Protein AF-A0A177STL0-F1 (afdb_monomer_lite)

Secondary structure (DSSP, 8-state):
----------------S--------SSPPHHHHHHHHHHHHHHHHHHT--HHHHHHHHHHHHHHHHHHGGG---HHHHHHHHHHHHHHHT-TTS--SPPGGGGGGS-TT----HHHHHHHHHH----

Foldseek 3Di:
DDDDDDDDDDPPDDDDPDPPPVPPDPDQDVLLLLLLLLLLLLLLLVPLADDDQSNQLNVLSVVVNVVSVVVCPPVPSNCVSNVVSVVVSPPPPDQSARDPSSVVSGDPPNVDDPVVVVCRRRDRDDD

Radius of gyration: 24.49 Å; chains: 1; bounding box: 36×24×95 Å

pLDDT: mean 74.35, std 18.9, range [34.97, 96.62]

Sequence (127 aa):
MRNTTALLIIATLAFPPYMNAAIYTDQRDPSYESASIALFCMNHFFNHTGGRLGQRAGFAAQSDLAERLPTLPDGEKLADELRLSLVSMARNEGSKAVPPHCWQYIPKDHGLTSEELKYFLKHSSEE

Organism: Pseudomonas putida (NCBI:txid303)

Structure (mmCIF, N/CA/C/O backbone):
data_AF-A0A177STL0-F1
#
_entry.id   AF-A0A177STL0-F1
#
loop_
_atom_site.group_PDB
_atom_site.id
_atom_site.type_symbol
_atom_site.label_atom_id
_atom_site.label_alt_id
_atom_site.label_comp_id
_atom_site.label_asym_id
_atom_site.label_entity_id
_atom_site.label_seq_id
_atom_site.pdbx_PDB_ins_code
_atom_site.Cartn_x
_atom_site.Cartn_y
_atom_site.Cartn_z
_atom_site.occupancy
_atom_site.B_iso_or_equiv
_atom_site.auth_seq_id
_atom_site.auth_comp_id
_atom_site.auth_asym_id
_atom_site.auth_atom_id
_atom_site.pdbx_PDB_model_num
ATOM 1 N N . MET A 1 1 ? -4.035 10.129 75.945 1.00 43.25 1 MET A N 1
ATOM 2 C CA . MET A 1 1 ? -5.489 9.920 75.772 1.00 43.25 1 MET A CA 1
ATOM 3 C C . MET A 1 1 ? -6.012 10.882 74.717 1.00 43.25 1 MET A C 1
ATOM 5 O O . MET A 1 1 ? -6.040 12.076 74.979 1.00 43.25 1 MET A O 1
ATOM 9 N N . ARG A 1 2 ? -6.399 10.375 73.543 1.00 36.19 2 ARG A N 1
ATOM 10 C CA . ARG A 1 2 ? -7.485 10.927 72.714 1.00 36.19 2 ARG A CA 1
ATOM 11 C C . ARG A 1 2 ? -7.796 9.918 71.608 1.00 36.19 2 ARG A C 1
ATOM 13 O O . ARG A 1 2 ? -7.184 9.914 70.550 1.00 36.19 2 ARG A O 1
ATOM 20 N N . ASN A 1 3 ? -8.714 9.016 71.939 1.00 42.28 3 ASN A N 1
ATOM 21 C CA . ASN A 1 3 ? -9.465 8.230 70.974 1.00 42.28 3 ASN A CA 1
ATOM 22 C C . ASN A 1 3 ? -10.500 9.158 70.348 1.00 42.28 3 ASN A C 1
ATOM 24 O O . ASN A 1 3 ? -11.259 9.750 71.105 1.00 42.28 3 ASN A O 1
ATOM 28 N N . THR A 1 4 ? -10.555 9.233 69.022 1.00 47.25 4 THR A N 1
ATOM 29 C CA . THR A 1 4 ? -11.790 9.457 68.253 1.00 47.25 4 THR A CA 1
ATOM 30 C C . THR A 1 4 ? -11.440 9.439 66.773 1.00 47.25 4 THR A C 1
ATOM 32 O O . THR A 1 4 ? -10.988 10.446 66.233 1.00 47.25 4 THR A O 1
ATOM 35 N N . THR A 1 5 ? -11.705 8.329 66.093 1.00 49.25 5 THR A N 1
ATOM 36 C CA . THR A 1 5 ? -12.316 8.407 64.761 1.00 49.25 5 THR A CA 1
ATOM 37 C C . THR A 1 5 ? -13.107 7.130 64.529 1.00 49.25 5 THR A C 1
ATOM 39 O O . THR A 1 5 ? -12.565 6.029 64.489 1.00 49.25 5 THR A O 1
ATOM 42 N N . ALA A 1 6 ? -14.422 7.307 64.522 1.00 45.88 6 ALA A N 1
ATOM 43 C CA . ALA A 1 6 ? -15.416 6.271 64.366 1.00 45.88 6 ALA A CA 1
ATOM 44 C C . ALA A 1 6 ? -15.656 5.960 62.880 1.00 45.88 6 ALA A C 1
ATOM 46 O O . ALA A 1 6 ? -15.655 6.861 62.050 1.00 45.88 6 ALA A O 1
ATOM 47 N N . LEU A 1 7 ? -15.898 4.670 62.642 1.00 43.69 7 LEU A N 1
ATOM 48 C CA . LEU A 1 7 ? -16.797 4.037 61.670 1.00 43.69 7 LEU A CA 1
ATOM 49 C C . LEU A 1 7 ? -16.790 4.453 60.182 1.00 43.69 7 LEU A C 1
ATOM 51 O O . LEU A 1 7 ? -17.265 5.513 59.796 1.00 43.69 7 LEU A O 1
ATOM 55 N N . LEU A 1 8 ? -16.383 3.464 59.372 1.00 48.78 8 LEU A N 1
ATOM 56 C CA . LEU A 1 8 ? -17.068 2.885 58.200 1.00 48.78 8 LEU A CA 1
ATOM 57 C C . LEU A 1 8 ? -18.136 3.726 57.480 1.00 48.78 8 LEU A C 1
ATOM 59 O O . LEU A 1 8 ? -19.207 3.932 58.041 1.00 48.78 8 LEU A O 1
ATOM 63 N N . ILE A 1 9 ? -17.957 3.901 56.161 1.00 45.69 9 ILE A N 1
ATOM 64 C CA . ILE A 1 9 ? -18.995 3.562 55.168 1.00 45.69 9 ILE A CA 1
ATOM 65 C C . ILE A 1 9 ? -18.343 2.851 53.971 1.00 45.69 9 ILE A C 1
ATOM 67 O O . ILE A 1 9 ? -17.369 3.312 53.381 1.00 45.69 9 ILE A O 1
ATOM 71 N N . ILE A 1 10 ? -18.913 1.692 53.661 1.00 50.94 10 ILE A N 1
ATOM 72 C CA . ILE A 1 10 ? -18.646 0.802 52.535 1.00 50.94 10 ILE A CA 1
ATOM 73 C C . ILE A 1 10 ? -19.112 1.474 51.237 1.00 50.94 10 ILE A C 1
ATOM 75 O O . ILE A 1 10 ? -20.271 1.864 51.132 1.00 50.94 10 ILE A O 1
ATOM 79 N N . ALA A 1 11 ? -18.243 1.532 50.229 1.00 43.41 11 ALA A N 1
ATOM 80 C CA . ALA A 1 11 ? -18.637 1.723 48.835 1.00 43.41 11 ALA A CA 1
ATOM 81 C C . ALA A 1 11 ? -18.038 0.594 47.989 1.00 43.41 11 ALA A C 1
ATOM 83 O O . ALA A 1 11 ? -17.162 0.788 47.152 1.00 43.41 11 ALA A O 1
ATOM 84 N N . THR A 1 12 ? -18.529 -0.622 48.228 1.00 48.00 12 THR A N 1
ATOM 85 C CA . THR A 1 12 ? -18.636 -1.629 47.174 1.00 48.00 12 THR A CA 1
ATOM 86 C C . THR A 1 12 ? -19.654 -1.117 46.160 1.00 48.00 12 THR A C 1
ATOM 88 O O . THR A 1 12 ? -20.849 -1.379 46.280 1.00 48.00 12 THR A O 1
ATOM 91 N N . LEU A 1 13 ? -19.188 -0.356 45.176 1.00 43.97 13 LEU A N 1
ATOM 92 C CA . LEU A 1 13 ? -19.901 -0.189 43.921 1.00 43.97 13 LEU A CA 1
ATOM 93 C C . LEU A 1 13 ? -18.995 -0.732 42.831 1.00 43.97 13 LEU A C 1
ATOM 95 O O . LEU A 1 13 ? -17.916 -0.215 42.560 1.00 43.97 13 LEU A O 1
ATOM 99 N N . ALA A 1 14 ? -19.446 -1.865 42.308 1.00 40.94 14 ALA A N 1
ATOM 100 C CA . ALA A 1 14 ? -18.900 -2.577 41.181 1.00 40.94 14 ALA A CA 1
ATOM 101 C C . ALA A 1 14 ? -18.502 -1.605 40.066 1.00 40.94 14 ALA A C 1
ATOM 103 O O . ALA A 1 14 ? -19.358 -0.984 39.441 1.00 40.94 14 ALA A O 1
ATOM 104 N N . PHE A 1 15 ? -17.204 -1.506 39.800 1.00 45.69 15 PHE A N 1
ATOM 105 C CA . PHE A 1 15 ? -16.753 -1.061 38.495 1.00 45.69 15 PHE A CA 1
ATOM 106 C C . PHE A 1 15 ? -17.023 -2.222 37.535 1.00 45.69 15 PHE A C 1
ATOM 108 O O . PHE A 1 15 ? -16.395 -3.273 37.699 1.00 45.69 15 PHE A O 1
ATOM 115 N N . PRO A 1 16 ? -17.941 -2.108 36.559 1.00 42.66 16 PRO A N 1
ATOM 116 C CA . PRO A 1 16 ? -17.845 -2.987 35.412 1.00 42.66 16 PRO A CA 1
ATOM 117 C C . PRO A 1 16 ? -16.489 -2.698 34.756 1.00 42.66 16 PRO A C 1
ATOM 119 O O . PRO A 1 16 ? -16.179 -1.533 34.478 1.00 42.66 16 PRO A O 1
ATOM 122 N N . PRO A 1 17 ? -15.643 -3.710 34.526 1.00 46.41 17 PRO A N 1
ATOM 123 C CA . PRO A 1 17 ? -14.558 -3.517 33.596 1.00 46.41 17 PRO A CA 1
ATOM 124 C C . PRO A 1 17 ? -15.212 -3.367 32.212 1.00 46.41 17 PRO A C 1
ATOM 126 O O . PRO A 1 17 ? -16.218 -4.012 31.916 1.00 46.41 17 PRO A O 1
ATOM 129 N N . TYR A 1 18 ? -14.657 -2.504 31.367 1.00 44.22 18 TYR A N 1
ATOM 130 C CA . TYR A 1 18 ? -15.036 -2.384 29.954 1.00 44.22 18 TYR A CA 1
ATOM 131 C C . TYR A 1 18 ? -16.366 -1.662 29.673 1.00 44.22 18 TYR A C 1
ATOM 133 O O . TYR A 1 18 ? -17.253 -2.167 28.995 1.00 44.22 18 TYR A O 1
ATOM 141 N N . MET A 1 19 ? -16.456 -0.396 30.069 1.00 34.97 19 MET A N 1
ATOM 142 C CA . MET A 1 19 ? -17.053 0.584 29.162 1.00 34.97 19 MET A CA 1
ATOM 143 C C . MET A 1 19 ? -15.909 1.318 28.468 1.00 34.97 19 MET A C 1
ATOM 145 O O . MET A 1 19 ? -15.439 2.349 28.943 1.00 34.97 19 MET A O 1
ATOM 149 N N . ASN A 1 20 ? -15.445 0.763 27.344 1.00 40.47 20 ASN A N 1
ATOM 150 C CA . ASN A 1 20 ? -14.770 1.563 26.327 1.00 40.47 20 ASN A CA 1
ATOM 151 C C . ASN A 1 20 ? -15.823 2.536 25.797 1.00 40.47 20 ASN A C 1
ATOM 153 O O . ASN A 1 20 ? -16.547 2.228 24.854 1.00 40.47 20 ASN A O 1
ATOM 157 N N . ALA A 1 21 ? -15.974 3.680 26.462 1.00 37.19 21 ALA A N 1
ATOM 158 C CA . ALA A 1 21 ? -16.643 4.812 25.858 1.00 37.19 21 ALA A CA 1
ATOM 159 C C . ALA A 1 21 ? -15.842 5.125 24.593 1.00 37.19 21 ALA A C 1
ATOM 161 O O . ALA A 1 21 ? -14.708 5.598 24.682 1.00 37.19 21 ALA A O 1
ATOM 162 N N . ALA A 1 22 ? -16.388 4.769 23.430 1.00 42.44 22 ALA A N 1
ATOM 163 C CA . ALA A 1 22 ? -15.855 5.202 22.156 1.00 42.44 22 ALA A CA 1
ATOM 164 C C . ALA A 1 22 ? -15.918 6.730 22.168 1.00 42.44 22 ALA A C 1
ATOM 166 O O . ALA A 1 22 ? -16.970 7.332 21.961 1.00 42.44 22 ALA A O 1
ATOM 167 N N . ILE A 1 23 ? -14.800 7.365 22.521 1.00 37.38 23 ILE A N 1
ATOM 168 C CA . ILE A 1 23 ? -14.646 8.803 22.373 1.00 37.38 23 ILE A CA 1
ATOM 169 C C . ILE A 1 23 ? -14.655 9.023 20.861 1.00 37.38 23 ILE A C 1
ATOM 171 O O . ILE A 1 23 ? -13.690 8.695 20.168 1.00 37.38 23 ILE A O 1
ATOM 175 N N . TYR A 1 24 ? -15.790 9.483 20.343 1.00 39.97 24 TYR A N 1
ATOM 176 C CA . TYR A 1 24 ? -15.892 10.008 18.991 1.00 39.97 24 TYR A CA 1
ATOM 177 C C . TYR A 1 24 ? -15.169 11.354 18.990 1.00 39.97 24 TYR A C 1
ATOM 179 O O . TYR A 1 24 ? -15.725 12.383 19.363 1.00 39.97 24 TYR A O 1
ATOM 187 N N . THR A 1 25 ? -13.878 11.318 18.675 1.00 46.59 25 THR A N 1
ATOM 188 C CA . THR A 1 25 ? -13.090 12.511 18.380 1.00 46.59 25 THR A CA 1
ATOM 189 C C . THR A 1 25 ? -13.264 12.853 16.904 1.00 46.59 25 THR A C 1
ATOM 191 O O . THR A 1 25 ? -13.182 11.960 16.067 1.00 46.59 25 THR A O 1
ATOM 194 N N . ASP A 1 26 ? -13.436 14.134 16.563 1.00 53.44 26 ASP A N 1
ATOM 195 C CA . ASP A 1 26 ? -13.477 14.602 15.162 1.00 53.44 26 ASP A CA 1
ATOM 196 C C . ASP A 1 26 ? -12.181 14.287 14.385 1.00 53.44 26 ASP A C 1
ATOM 198 O O . ASP A 1 26 ? -12.155 14.293 13.155 1.00 53.44 26 ASP A O 1
ATOM 202 N N . GLN A 1 27 ? -11.083 14.008 15.096 1.00 62.00 27 GLN A N 1
ATOM 203 C CA . GLN A 1 27 ? -9.857 13.494 14.498 1.00 62.00 27 GLN A CA 1
ATOM 204 C C . GLN A 1 27 ? -9.979 11.997 14.223 1.00 62.00 27 GLN A C 1
ATOM 206 O O . GLN A 1 27 ? -10.231 11.203 15.133 1.00 62.00 27 GLN A O 1
ATOM 211 N N . ARG A 1 28 ? -9.740 11.636 12.959 1.00 66.44 28 ARG A N 1
ATOM 212 C CA . ARG A 1 28 ? -9.567 10.256 12.504 1.00 66.44 28 ARG A CA 1
ATOM 213 C C . ARG A 1 28 ? -8.506 9.558 13.351 1.00 66.44 28 ARG A C 1
ATOM 215 O O . ARG A 1 28 ? -7.434 10.116 13.576 1.00 66.44 28 ARG A O 1
ATOM 222 N N . ASP A 1 29 ? -8.808 8.350 13.812 1.00 80.44 29 ASP A N 1
ATOM 223 C CA . ASP A 1 29 ? -7.862 7.551 14.587 1.00 80.44 29 ASP A CA 1
ATOM 224 C C . ASP A 1 29 ? -6.703 7.096 13.672 1.00 80.44 29 ASP A C 1
ATOM 226 O O . ASP A 1 29 ? -6.951 6.362 12.705 1.00 80.44 29 ASP A O 1
ATOM 230 N N . PRO A 1 30 ? -5.446 7.493 13.956 1.00 82.69 30 PRO A N 1
ATOM 231 C CA . PRO A 1 30 ? -4.309 7.201 13.084 1.00 82.69 30 PRO A CA 1
ATOM 232 C C . PRO A 1 30 ? -4.079 5.706 12.837 1.00 82.69 30 PRO A C 1
ATOM 234 O O . PRO A 1 30 ? -3.596 5.319 11.770 1.00 82.69 30 PRO A O 1
ATOM 237 N N . SER A 1 31 ? -4.420 4.845 13.802 1.00 84.31 31 SER A N 1
ATOM 238 C CA . SER A 1 31 ? -4.236 3.398 13.661 1.00 84.31 31 SER A CA 1
ATOM 239 C C . SER A 1 31 ? -5.207 2.805 12.639 1.00 84.31 31 SER A C 1
ATOM 241 O O . SER A 1 31 ? -4.816 1.949 11.839 1.00 84.31 31 SER A O 1
ATOM 243 N N . TYR A 1 32 ? -6.447 3.298 12.610 1.00 85.50 32 TYR A N 1
ATOM 244 C CA . TYR A 1 32 ? -7.459 2.861 11.646 1.00 85.50 32 TYR A CA 1
ATOM 245 C C . TYR A 1 32 ? -7.222 3.484 10.268 1.00 85.50 32 TYR A C 1
ATOM 247 O O . TYR A 1 32 ? -7.337 2.789 9.259 1.00 85.50 32 TYR A O 1
ATOM 255 N N . GLU A 1 33 ? -6.796 4.749 10.215 1.00 83.50 33 GLU A N 1
ATOM 256 C CA . GLU A 1 33 ? -6.391 5.404 8.966 1.00 83.50 33 GLU A CA 1
ATOM 257 C C . GLU A 1 33 ? -5.239 4.647 8.292 1.00 83.50 33 GLU A C 1
ATOM 259 O O . GLU A 1 33 ? -5.278 4.369 7.092 1.00 83.50 33 GLU A O 1
ATOM 264 N N . SER A 1 34 ? -4.233 4.227 9.062 1.00 85.38 34 SER A N 1
ATOM 265 C CA . SER A 1 34 ? -3.125 3.454 8.508 1.00 85.38 34 SER A CA 1
ATOM 266 C C . SER A 1 34 ? -3.568 2.096 7.953 1.00 85.38 34 SER A C 1
ATOM 268 O O . SER A 1 34 ? -3.035 1.665 6.931 1.00 85.38 34 SER A O 1
ATOM 270 N N . ALA A 1 35 ? -4.532 1.420 8.587 1.00 88.25 35 ALA A N 1
ATOM 271 C CA . ALA A 1 35 ? -5.096 0.177 8.057 1.00 88.25 35 ALA A CA 1
ATOM 272 C C . ALA A 1 35 ? -5.924 0.419 6.783 1.00 88.25 35 ALA A C 1
ATOM 274 O O . ALA A 1 35 ? -5.851 -0.367 5.838 1.00 88.25 35 ALA A O 1
ATOM 275 N N . SER A 1 36 ? -6.648 1.539 6.719 1.00 85.75 36 SER A N 1
ATOM 276 C CA . SER A 1 36 ? -7.364 1.989 5.521 1.00 85.75 36 SER A CA 1
ATOM 277 C C . SER A 1 36 ? -6.414 2.187 4.334 1.00 85.75 36 SER A C 1
ATOM 279 O O . SER A 1 36 ? -6.686 1.687 3.239 1.00 85.75 36 SER A O 1
ATOM 281 N N . ILE A 1 37 ? -5.264 2.836 4.568 1.00 86.75 37 ILE A N 1
ATOM 282 C CA . ILE A 1 37 ? -4.201 3.039 3.572 1.00 86.75 37 ILE A CA 1
ATOM 283 C C . ILE A 1 37 ? -3.612 1.700 3.116 1.00 86.75 37 ILE A C 1
ATOM 285 O O . ILE A 1 37 ? -3.473 1.479 1.912 1.00 86.75 37 ILE A O 1
ATOM 289 N N . ALA A 1 38 ? -3.300 0.792 4.046 1.00 90.69 38 ALA A N 1
ATOM 290 C CA . ALA A 1 38 ? -2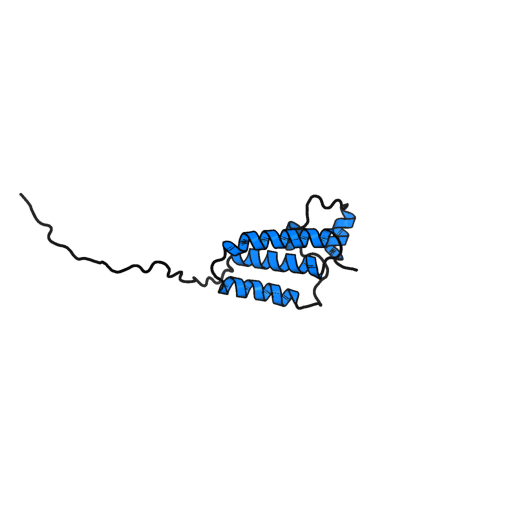.763 -0.528 3.715 1.00 90.69 38 ALA A CA 1
ATOM 291 C C . ALA A 1 38 ? -3.739 -1.329 2.837 1.00 90.69 38 ALA A C 1
ATOM 293 O O . ALA A 1 38 ? -3.342 -1.864 1.800 1.00 90.69 38 ALA A O 1
ATOM 294 N N . LEU A 1 39 ? -5.033 -1.338 3.187 1.00 89.00 39 LEU A N 1
ATOM 295 C CA . LEU A 1 39 ? -6.078 -1.970 2.377 1.00 89.00 39 LEU A CA 1
ATOM 296 C C . LEU A 1 39 ? -6.166 -1.342 0.980 1.00 89.00 39 LEU A C 1
ATOM 298 O O . LEU A 1 39 ? -6.211 -2.059 -0.023 1.00 89.00 39 LEU A O 1
ATOM 302 N N . PHE A 1 40 ? -6.189 -0.011 0.911 1.00 88.19 40 PHE A N 1
ATOM 303 C CA . PHE A 1 40 ? -6.249 0.717 -0.350 1.00 88.19 40 PHE A CA 1
ATOM 304 C C . PHE A 1 40 ? -5.064 0.356 -1.255 1.00 88.19 40 PHE A C 1
ATOM 306 O O . PHE A 1 40 ? -5.259 -0.008 -2.416 1.00 88.19 40 PHE A O 1
ATOM 313 N N . CYS A 1 41 ? -3.841 0.390 -0.720 1.00 89.06 41 CYS A N 1
ATOM 314 C CA . CYS A 1 41 ? -2.635 0.069 -1.473 1.00 89.06 41 CYS A CA 1
ATOM 315 C C . CYS A 1 41 ? -2.594 -1.398 -1.899 1.00 89.06 41 CYS A C 1
ATOM 317 O O . CYS A 1 41 ? -2.260 -1.674 -3.048 1.00 89.06 41 CYS A O 1
ATOM 319 N N . MET A 1 42 ? -2.988 -2.331 -1.025 1.00 90.31 42 MET A N 1
ATOM 320 C CA . MET A 1 42 ? -3.120 -3.750 -1.365 1.00 90.31 42 MET A CA 1
ATOM 321 C C . MET A 1 42 ? -4.024 -3.929 -2.588 1.00 90.31 42 MET A C 1
ATOM 323 O O . MET A 1 42 ? -3.636 -4.575 -3.562 1.00 90.31 42 MET A O 1
ATOM 327 N N . ASN A 1 43 ? -5.207 -3.313 -2.574 1.00 86.62 43 ASN A N 1
ATOM 328 C CA . ASN A 1 43 ? -6.114 -3.392 -3.709 1.00 86.62 43 ASN A CA 1
ATOM 329 C C . ASN A 1 43 ? -5.551 -2.737 -4.961 1.00 86.62 43 ASN A C 1
ATOM 331 O O . ASN A 1 43 ? -5.678 -3.295 -6.049 1.00 86.62 43 ASN A O 1
ATOM 335 N N . HIS A 1 44 ? -4.965 -1.549 -4.812 1.00 86.94 44 HIS A N 1
ATOM 336 C CA . HIS A 1 44 ? -4.388 -0.826 -5.929 1.00 86.94 44 HIS A CA 1
ATOM 337 C C . HIS A 1 44 ? -3.318 -1.673 -6.618 1.00 86.94 44 HIS A C 1
ATOM 339 O O . HIS A 1 44 ? -3.347 -1.839 -7.835 1.00 86.94 44 HIS A O 1
ATOM 345 N N . PHE A 1 45 ? -2.430 -2.296 -5.845 1.00 89.31 45 PHE A N 1
ATOM 346 C CA . PHE A 1 45 ? -1.410 -3.174 -6.391 1.00 89.31 45 PHE A CA 1
ATOM 347 C C . PHE A 1 45 ? -1.994 -4.405 -7.091 1.00 89.31 45 PHE A C 1
ATOM 349 O O . PHE A 1 45 ? -1.553 -4.731 -8.190 1.00 89.31 45 PHE A O 1
ATOM 356 N N . PHE A 1 46 ? -3.009 -5.056 -6.522 1.00 86.44 46 PHE A N 1
ATOM 357 C CA . PHE A 1 46 ? -3.586 -6.253 -7.137 1.00 86.44 46 PHE A CA 1
ATOM 358 C C . PHE A 1 46 ? -4.484 -5.989 -8.351 1.00 86.44 46 PHE A C 1
ATOM 360 O O . PHE A 1 46 ? -4.580 -6.865 -9.205 1.00 86.44 46 PHE A O 1
ATOM 367 N N . ASN A 1 47 ? -5.119 -4.817 -8.451 1.00 82.19 47 ASN A N 1
ATOM 368 C CA . ASN A 1 47 ? -6.113 -4.545 -9.500 1.00 82.19 47 ASN A CA 1
ATOM 369 C C . ASN A 1 47 ? -5.693 -3.478 -10.511 1.00 82.19 47 ASN A C 1
ATOM 371 O O . ASN A 1 47 ? -6.234 -3.435 -11.613 1.00 82.19 47 ASN A O 1
ATOM 375 N N . HIS A 1 48 ? -4.748 -2.609 -10.155 1.00 79.62 48 HIS A N 1
ATOM 376 C CA . HIS A 1 48 ? -4.321 -1.511 -11.018 1.00 79.62 48 HIS A CA 1
ATOM 377 C C . HIS A 1 48 ? -2.855 -1.608 -11.407 1.00 79.62 48 HIS A C 1
ATOM 379 O O . HIS A 1 48 ? -2.491 -1.071 -12.440 1.00 79.62 48 HIS A O 1
ATOM 385 N N . THR A 1 49 ? -2.007 -2.334 -10.675 1.00 79.56 49 THR A N 1
ATOM 386 C CA . THR A 1 49 ? -0.602 -2.504 -11.072 1.00 79.56 49 THR A CA 1
ATOM 387 C C . THR A 1 49 ? -0.353 -3.866 -11.719 1.00 79.56 49 THR A C 1
ATOM 389 O O . THR A 1 49 ? -0.762 -4.899 -11.199 1.00 79.56 49 THR A O 1
ATOM 392 N N . GLY A 1 50 ? 0.319 -3.873 -12.872 1.00 75.94 50 GLY A N 1
ATOM 393 C CA . GLY A 1 50 ? 0.672 -5.099 -13.590 1.00 75.94 50 GLY A CA 1
ATOM 394 C C . GLY A 1 50 ? 1.993 -5.722 -13.123 1.00 75.94 50 GLY A C 1
ATOM 395 O O . GLY A 1 50 ? 2.848 -5.068 -12.516 1.00 75.94 50 GLY A O 1
ATOM 396 N N . GLY A 1 51 ? 2.186 -6.996 -13.470 1.00 84.88 51 GLY A N 1
ATOM 397 C CA . GLY A 1 51 ? 3.469 -7.691 -13.359 1.00 84.88 51 GLY A CA 1
ATOM 398 C C . GLY A 1 51 ? 3.905 -8.093 -11.942 1.00 84.88 51 GLY A C 1
ATOM 399 O O . GLY A 1 51 ? 3.221 -7.895 -10.937 1.00 84.88 51 GLY A O 1
ATOM 400 N N . ARG A 1 52 ? 5.101 -8.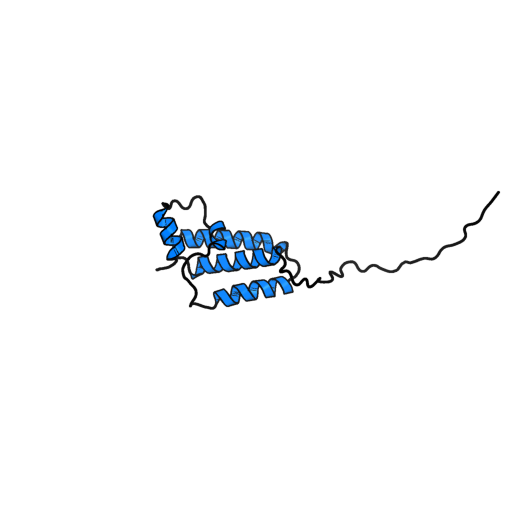695 -11.862 1.00 90.25 52 ARG A N 1
ATOM 401 C CA . ARG A 1 52 ? 5.648 -9.282 -10.624 1.00 90.25 52 ARG A CA 1
ATOM 402 C C . ARG A 1 52 ? 5.891 -8.246 -9.523 1.00 90.25 52 ARG A C 1
ATOM 404 O O . ARG A 1 52 ? 5.742 -8.574 -8.349 1.00 90.25 52 ARG A O 1
ATOM 411 N N . LEU A 1 53 ? 6.287 -7.021 -9.877 1.00 91.69 53 LEU A N 1
ATOM 412 C CA . LEU A 1 53 ? 6.536 -5.972 -8.887 1.00 91.69 53 LEU A CA 1
ATOM 413 C C . LEU A 1 53 ? 5.242 -5.543 -8.187 1.00 91.69 53 LEU A C 1
ATOM 415 O O . LEU A 1 53 ? 5.221 -5.485 -6.960 1.00 91.69 53 LEU A O 1
ATOM 419 N N . GLY A 1 54 ? 4.176 -5.323 -8.962 1.00 91.25 54 GLY A N 1
ATOM 420 C CA . GLY A 1 54 ? 2.846 -5.014 -8.448 1.00 91.25 54 GLY A CA 1
ATOM 421 C C . GLY A 1 54 ? 2.356 -6.065 -7.460 1.00 91.25 54 GLY A C 1
ATOM 422 O O . GLY A 1 54 ? 2.051 -5.747 -6.316 1.00 91.25 54 GLY A O 1
ATOM 423 N N . GLN A 1 55 ? 2.422 -7.344 -7.840 1.00 91.75 55 GLN A N 1
ATOM 424 C CA . GLN A 1 55 ? 2.052 -8.442 -6.940 1.00 91.75 55 GLN A CA 1
ATOM 425 C C . GLN A 1 55 ? 2.867 -8.453 -5.641 1.00 91.75 55 GLN A C 1
ATOM 427 O O . GLN A 1 55 ? 2.296 -8.585 -4.562 1.00 91.75 55 GLN A O 1
ATOM 432 N N . ARG A 1 56 ? 4.197 -8.292 -5.717 1.00 95.06 56 ARG A N 1
ATOM 433 C CA . ARG A 1 56 ? 5.048 -8.255 -4.514 1.00 95.06 56 ARG A CA 1
ATOM 434 C C . ARG A 1 56 ? 4.683 -7.090 -3.592 1.00 95.06 56 ARG A C 1
ATOM 436 O O . ARG A 1 56 ? 4.662 -7.278 -2.380 1.00 95.06 56 ARG A O 1
ATOM 443 N N . ALA A 1 57 ? 4.392 -5.919 -4.154 1.00 94.88 57 ALA A N 1
ATOM 444 C CA . ALA A 1 57 ? 3.972 -4.756 -3.381 1.00 94.88 57 ALA A CA 1
ATOM 445 C C . ALA A 1 57 ? 2.576 -4.946 -2.760 1.00 94.88 57 ALA A C 1
ATOM 447 O O . ALA A 1 57 ? 2.360 -4.590 -1.603 1.00 94.88 57 ALA A O 1
ATOM 448 N N . GLY A 1 58 ? 1.655 -5.596 -3.479 1.00 93.25 58 GLY A N 1
ATOM 449 C CA . GLY A 1 58 ? 0.344 -5.982 -2.953 1.00 93.25 58 GLY A CA 1
ATOM 450 C C . GLY A 1 58 ? 0.448 -6.936 -1.764 1.00 93.25 58 GLY A C 1
ATOM 451 O O . GLY A 1 58 ? -0.199 -6.712 -0.744 1.00 93.25 58 GLY A O 1
ATOM 452 N N . PHE A 1 59 ? 1.326 -7.942 -1.838 1.00 95.06 59 PHE A N 1
ATOM 453 C CA . PHE A 1 59 ? 1.597 -8.827 -0.700 1.00 95.06 59 PHE A CA 1
ATOM 454 C C . PHE A 1 59 ? 2.238 -8.094 0.481 1.00 95.06 59 PHE A C 1
ATOM 456 O O . PHE A 1 59 ? 1.890 -8.374 1.623 1.00 95.06 59 PHE A O 1
ATOM 463 N N . ALA A 1 60 ? 3.132 -7.133 0.236 1.00 96.62 60 ALA A N 1
ATOM 464 C CA . ALA A 1 60 ? 3.705 -6.322 1.310 1.00 96.62 60 ALA A CA 1
ATOM 465 C C . ALA A 1 60 ? 2.628 -5.497 2.041 1.00 96.62 60 ALA A C 1
ATOM 467 O O . ALA A 1 60 ? 2.598 -5.483 3.270 1.00 96.62 60 ALA A O 1
ATOM 468 N N . ALA A 1 61 ? 1.710 -4.871 1.299 1.00 94.06 61 ALA A N 1
ATOM 469 C CA . ALA A 1 61 ? 0.579 -4.142 1.874 1.00 94.06 61 ALA A CA 1
ATOM 470 C C . ALA A 1 61 ? -0.409 -5.067 2.610 1.00 94.06 61 ALA A C 1
ATOM 472 O O . ALA A 1 61 ? -0.920 -4.710 3.669 1.00 94.06 61 ALA A O 1
ATOM 473 N N . GLN A 1 62 ? -0.643 -6.277 2.089 1.00 92.62 62 GLN A N 1
ATOM 474 C CA . GLN A 1 62 ? -1.467 -7.290 2.754 1.00 92.62 62 GLN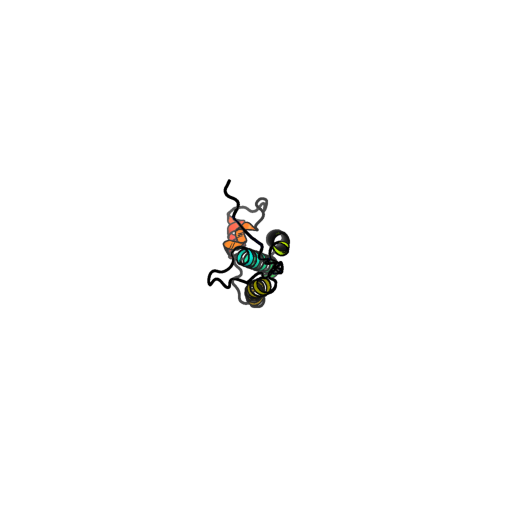 A CA 1
ATOM 475 C C . GLN A 1 62 ? -0.870 -7.723 4.099 1.00 92.62 62 GLN A C 1
ATOM 477 O O . GLN A 1 62 ? -1.605 -7.824 5.080 1.00 92.62 62 GLN A O 1
ATOM 482 N N . SER A 1 63 ? 0.441 -7.971 4.154 1.00 95.25 63 SER A N 1
ATOM 483 C CA . SER A 1 63 ? 1.123 -8.339 5.398 1.00 95.25 63 SER A CA 1
ATOM 484 C C . SER A 1 63 ? 1.037 -7.223 6.441 1.00 95.25 63 SER A C 1
ATOM 486 O O . SER A 1 63 ? 0.674 -7.495 7.580 1.00 95.25 63 SER A O 1
ATOM 488 N N . ASP A 1 64 ? 1.274 -5.968 6.045 1.00 93.25 64 ASP A N 1
ATOM 489 C CA . ASP A 1 64 ? 1.139 -4.808 6.940 1.00 93.25 64 ASP A CA 1
ATOM 490 C C . ASP A 1 64 ? -0.300 -4.647 7.463 1.00 93.25 64 ASP A C 1
ATOM 492 O O . ASP A 1 64 ? -0.514 -4.416 8.652 1.00 93.25 64 ASP A O 1
ATOM 496 N N . LEU A 1 65 ? -1.312 -4.845 6.609 1.00 90.75 65 LEU A N 1
ATOM 497 C CA . LEU A 1 65 ? -2.707 -4.859 7.050 1.00 90.75 65 LEU A CA 1
ATOM 498 C C . LEU A 1 65 ? -2.960 -5.978 8.074 1.00 90.75 65 LEU A C 1
ATOM 500 O O . LEU A 1 65 ? -3.566 -5.730 9.116 1.00 90.75 65 LEU A O 1
ATOM 504 N N . ALA A 1 66 ? -2.484 -7.196 7.804 1.00 88.31 66 ALA A N 1
ATOM 505 C CA . ALA A 1 66 ? -2.668 -8.347 8.684 1.00 88.31 66 ALA A CA 1
ATOM 506 C C . ALA A 1 66 ? -2.006 -8.161 10.060 1.00 88.31 66 ALA A C 1
ATOM 508 O O . ALA A 1 66 ? -2.572 -8.586 11.064 1.00 88.31 66 ALA A O 1
ATOM 509 N N . GLU A 1 67 ? -0.851 -7.494 10.124 1.00 91.38 67 GLU A N 1
ATOM 510 C CA . GLU A 1 67 ? -0.180 -7.150 11.383 1.00 91.38 67 GLU A CA 1
ATOM 511 C C . GLU A 1 67 ? -0.972 -6.126 12.210 1.00 91.38 67 GLU A C 1
ATOM 513 O O . GLU A 1 67 ? -0.979 -6.187 13.441 1.00 91.38 67 GLU A O 1
ATOM 518 N N . ARG A 1 68 ? -1.678 -5.203 11.547 1.00 86.44 68 ARG A N 1
ATOM 519 C CA . ARG A 1 68 ? -2.452 -4.138 12.205 1.00 86.44 68 ARG A CA 1
ATOM 520 C C . ARG A 1 68 ? -3.805 -4.610 12.713 1.00 86.44 68 ARG A C 1
ATOM 522 O O . ARG A 1 68 ? -4.196 -4.212 13.808 1.00 86.44 68 ARG A O 1
ATOM 529 N N . LEU A 1 69 ? -4.515 -5.448 11.955 1.00 84.69 69 LEU A N 1
ATOM 530 C CA . LEU A 1 69 ? -5.895 -5.857 12.263 1.00 84.69 69 LEU A CA 1
ATOM 531 C C . LEU A 1 69 ? -6.114 -6.335 13.719 1.00 84.69 69 LEU A C 1
ATOM 533 O O . LEU A 1 69 ? -7.079 -5.880 14.331 1.00 84.69 69 LEU A O 1
ATOM 537 N N . PRO A 1 70 ? -5.239 -7.158 14.338 1.00 86.81 70 PRO A N 1
ATOM 538 C CA . PRO A 1 70 ? -5.412 -7.588 15.731 1.00 86.81 70 PRO A CA 1
ATOM 539 C C . PRO A 1 70 ? -5.349 -6.456 16.766 1.00 86.81 70 PRO A C 1
ATOM 541 O O . PRO A 1 70 ? -5.812 -6.626 17.891 1.00 86.81 70 PRO A O 1
ATOM 544 N N . THR A 1 71 ? -4.760 -5.314 16.408 1.00 84.25 71 THR A N 1
ATOM 545 C CA . THR A 1 71 ? -4.595 -4.145 17.289 1.00 84.25 71 THR A CA 1
ATOM 546 C C . THR A 1 71 ? -5.752 -3.148 17.193 1.00 84.25 71 THR A C 1
ATOM 548 O O . THR A 1 71 ? -5.747 -2.139 17.897 1.00 84.25 71 THR A O 1
ATOM 551 N N . LEU A 1 72 ? -6.751 -3.432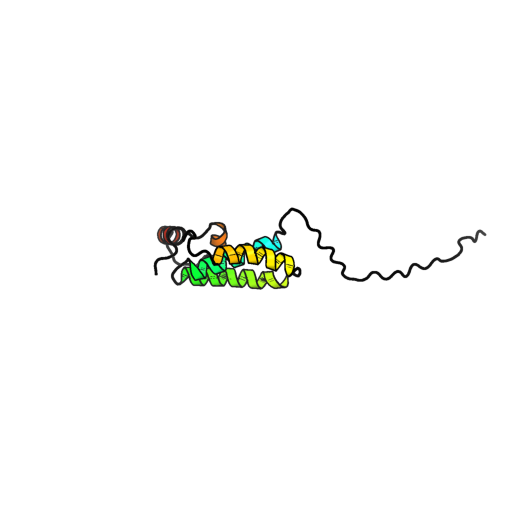 16.348 1.00 85.25 72 LEU A N 1
ATOM 552 C CA . LEU A 1 72 ? -7.902 -2.574 16.066 1.00 85.25 72 LEU A CA 1
ATOM 553 C C . LEU A 1 72 ? -9.186 -3.207 16.636 1.00 85.25 72 LEU A C 1
ATOM 555 O O . LEU A 1 72 ? -9.932 -3.856 15.904 1.00 85.25 72 LEU A O 1
ATOM 559 N N . PRO A 1 73 ? -9.447 -3.074 17.952 1.00 80.81 73 PRO A N 1
ATOM 560 C CA . PRO A 1 73 ? -10.562 -3.754 18.613 1.00 80.81 73 PRO A CA 1
ATOM 561 C C . PRO A 1 73 ? -11.942 -3.173 18.268 1.00 80.81 73 PRO A C 1
ATOM 563 O O . PRO A 1 73 ? -12.955 -3.818 18.537 1.00 80.81 73 PRO A O 1
ATOM 566 N N . ASP A 1 74 ? -12.002 -1.963 17.709 1.00 82.75 74 ASP A N 1
ATOM 567 C CA . ASP A 1 74 ? -13.247 -1.298 17.326 1.00 82.75 74 ASP A CA 1
ATOM 568 C C . ASP A 1 74 ? -13.632 -1.698 15.896 1.00 82.75 74 ASP A C 1
ATOM 570 O O . ASP A 1 74 ? -13.222 -1.092 14.904 1.00 82.75 74 ASP A O 1
ATOM 574 N N . GLY A 1 75 ? -14.413 -2.773 15.795 1.00 72.88 75 GLY A N 1
ATOM 575 C CA . GLY A 1 75 ? -14.865 -3.297 14.509 1.00 72.88 75 GLY A CA 1
ATOM 576 C C . GLY A 1 75 ? -15.721 -2.313 13.704 1.00 72.88 75 GLY A C 1
ATOM 577 O O . GLY A 1 75 ? -15.721 -2.400 12.479 1.00 72.88 75 GLY A O 1
ATOM 578 N N . GLU A 1 76 ? -16.415 -1.373 14.354 1.00 75.56 76 GLU A N 1
ATOM 579 C CA . GLU A 1 76 ? -17.255 -0.372 13.684 1.00 75.56 76 GLU A CA 1
ATOM 580 C C . GLU A 1 76 ? -16.384 0.702 13.022 1.00 75.56 76 GLU A C 1
ATOM 582 O O . GLU A 1 76 ? -16.498 0.924 11.816 1.00 75.56 76 GLU A O 1
ATOM 587 N N . LYS A 1 77 ? -15.408 1.258 13.755 1.00 73.88 77 LYS A N 1
ATOM 588 C CA . LYS A 1 77 ? -14.412 2.183 13.180 1.00 73.88 77 LYS A CA 1
ATOM 589 C C . LYS A 1 77 ? -13.605 1.541 12.061 1.00 73.88 77 LYS A C 1
ATOM 591 O O . LYS A 1 77 ? -13.328 2.176 11.045 1.00 73.88 77 LYS A O 1
ATOM 596 N N . LEU A 1 78 ? -13.233 0.271 12.232 1.00 78.38 78 LEU A N 1
ATOM 597 C CA . LEU A 1 78 ? -12.561 -0.486 11.185 1.00 78.38 78 LEU A CA 1
ATOM 598 C C . LEU A 1 78 ? -13.464 -0.629 9.960 1.00 78.38 78 LEU A C 1
ATOM 600 O O . LEU A 1 78 ? -13.024 -0.341 8.854 1.00 78.38 78 LEU A O 1
ATOM 604 N N . ALA A 1 79 ? -14.725 -1.024 10.133 1.00 74.62 79 ALA A N 1
ATOM 605 C CA . ALA A 1 79 ? -15.659 -1.154 9.022 1.00 74.62 79 ALA A CA 1
ATOM 606 C C . ALA A 1 79 ? -15.851 0.168 8.261 1.00 74.62 79 ALA A C 1
ATOM 608 O O . ALA A 1 79 ? -15.852 0.146 7.030 1.00 74.62 79 ALA A O 1
ATOM 609 N N . ASP A 1 80 ? -15.942 1.307 8.950 1.00 75.56 80 ASP A N 1
ATOM 610 C CA . ASP A 1 80 ? -16.070 2.628 8.323 1.00 75.56 80 ASP A CA 1
ATOM 611 C C . ASP A 1 80 ? -14.838 3.011 7.494 1.00 75.56 80 ASP A C 1
ATOM 613 O O . ASP A 1 80 ? -14.956 3.427 6.333 1.00 75.56 80 ASP A O 1
ATOM 617 N N . GLU A 1 81 ? -13.647 2.808 8.054 1.00 71.75 81 GLU A N 1
ATOM 618 C CA . GLU A 1 81 ? -12.378 3.090 7.384 1.00 71.75 81 GLU A CA 1
ATOM 619 C C . GLU A 1 81 ? -12.109 2.141 6.210 1.00 71.75 81 GLU A C 1
ATOM 621 O O . GLU A 1 81 ? -11.610 2.564 5.160 1.00 71.75 81 GLU A O 1
ATOM 626 N N . LEU A 1 82 ? -12.500 0.870 6.338 1.00 74.38 82 LEU A N 1
ATOM 627 C CA . LEU A 1 82 ? -12.428 -0.097 5.248 1.00 74.38 82 LEU A CA 1
ATOM 628 C C . LEU A 1 82 ? -13.480 0.201 4.177 1.00 74.38 82 LEU A C 1
ATOM 630 O O . LEU A 1 82 ? -13.172 0.059 3.000 1.00 74.38 82 LEU A O 1
ATOM 634 N N . ARG A 1 83 ? -14.695 0.649 4.526 1.00 71.88 83 ARG A N 1
ATOM 635 C CA . ARG A 1 83 ? -15.750 0.974 3.550 1.00 71.88 83 ARG A CA 1
ATOM 636 C C . ARG A 1 83 ? -15.288 2.049 2.577 1.00 71.88 83 ARG A C 1
ATOM 638 O O . ARG A 1 83 ? -15.540 1.928 1.381 1.00 71.88 83 ARG A O 1
ATOM 645 N N . LEU A 1 84 ? -14.607 3.083 3.065 1.00 64.38 84 LEU A N 1
ATOM 646 C CA . LEU A 1 84 ? -14.076 4.156 2.222 1.00 64.38 84 LEU A CA 1
ATOM 647 C C . LEU A 1 84 ? -13.001 3.640 1.260 1.00 64.38 84 LEU A C 1
ATOM 649 O O . LEU A 1 84 ? -13.061 3.941 0.064 1.00 64.38 84 LEU A O 1
ATOM 653 N N . SER A 1 85 ? -12.098 2.787 1.748 1.00 68.19 85 SER A N 1
ATOM 654 C CA . SER A 1 85 ? -11.128 2.100 0.896 1.00 68.19 85 SER A CA 1
ATOM 655 C C . SER A 1 85 ? -11.824 1.198 -0.120 1.00 68.19 85 SER A C 1
ATOM 657 O O . SER A 1 85 ? -11.642 1.405 -1.312 1.00 68.19 85 SER A O 1
ATOM 659 N N . LEU A 1 86 ? -12.721 0.299 0.289 1.00 68.19 86 LEU A N 1
ATOM 660 C CA . LEU A 1 86 ? -13.464 -0.619 -0.589 1.00 68.19 86 LEU A CA 1
ATOM 661 C C . LEU A 1 86 ? -14.310 0.104 -1.654 1.00 68.19 86 LEU A C 1
ATOM 663 O O . LEU A 1 86 ? -14.369 -0.336 -2.801 1.00 68.19 86 LEU A O 1
ATOM 667 N N . VAL A 1 87 ? -14.941 1.236 -1.322 1.00 64.44 87 VAL A N 1
ATOM 668 C CA . VAL A 1 87 ? -15.698 2.047 -2.297 1.00 64.44 87 VAL A CA 1
ATOM 669 C C . VAL A 1 87 ? -14.771 2.652 -3.349 1.00 64.44 87 VAL A C 1
ATOM 671 O O . VAL A 1 87 ? -15.148 2.726 -4.519 1.00 64.44 87 VAL A O 1
ATOM 674 N N . SER A 1 88 ? -13.555 3.053 -2.968 1.00 59.75 88 SER A N 1
ATOM 675 C CA . SER A 1 88 ? -12.550 3.494 -3.940 1.00 59.75 88 SER A CA 1
ATOM 676 C C . SER A 1 88 ? -12.057 2.342 -4.827 1.00 59.75 88 SER A C 1
ATOM 678 O O . SER A 1 88 ? -11.791 2.563 -6.004 1.00 59.75 88 SER A O 1
ATOM 680 N N . MET A 1 89 ? -12.036 1.109 -4.302 1.00 60.19 89 MET A N 1
ATOM 681 C CA . MET A 1 89 ? -11.633 -0.107 -5.023 1.00 60.19 89 MET A CA 1
ATOM 682 C C . MET A 1 89 ? -12.655 -0.542 -6.082 1.00 60.19 89 MET A C 1
ATOM 684 O O . MET A 1 89 ? -12.275 -1.056 -7.128 1.00 60.19 89 MET A O 1
ATOM 688 N N . ALA A 1 90 ? -13.953 -0.337 -5.832 1.00 58.72 90 ALA A N 1
ATOM 689 C CA . ALA A 1 90 ? -15.026 -0.724 -6.755 1.00 58.72 90 ALA A CA 1
ATOM 690 C C . ALA A 1 90 ? -15.153 0.200 -7.982 1.00 58.72 90 ALA A C 1
ATOM 692 O O . ALA A 1 90 ? -15.866 -0.120 -8.936 1.00 58.72 90 ALA A O 1
ATOM 693 N N . ARG A 1 91 ? -14.486 1.360 -7.974 1.00 57.91 91 ARG A N 1
ATOM 694 C CA . ARG A 1 91 ? -14.508 2.312 -9.088 1.00 57.91 91 ARG A CA 1
ATOM 695 C C . ARG A 1 91 ? -13.364 2.002 -10.044 1.00 57.91 91 ARG A C 1
ATOM 697 O O . ARG A 1 91 ? -12.248 2.475 -9.868 1.00 57.91 91 ARG A O 1
ATOM 704 N N . ASN A 1 92 ? -13.673 1.266 -11.108 1.00 51.12 92 ASN A N 1
ATOM 705 C CA . ASN A 1 92 ? -12.731 0.895 -12.173 1.00 51.12 92 ASN A CA 1
ATOM 706 C C . ASN A 1 92 ? -12.302 2.077 -13.083 1.00 51.12 92 ASN A C 1
ATOM 708 O O . ASN A 1 92 ? -11.821 1.878 -14.193 1.00 51.12 92 ASN A O 1
ATOM 712 N N . GLU A 1 93 ? -12.498 3.316 -12.624 1.00 52.66 93 GLU A N 1
ATOM 713 C CA . GLU A 1 93 ? -12.217 4.573 -13.337 1.00 52.66 93 GLU A CA 1
ATOM 714 C C . GLU A 1 93 ? -11.043 5.348 -12.705 1.00 52.66 93 GLU A C 1
ATOM 716 O O . GLU A 1 93 ? -10.763 6.491 -13.067 1.00 52.66 93 GLU A O 1
ATOM 721 N N . GLY A 1 94 ? -10.370 4.751 -11.716 1.00 60.28 94 GLY A N 1
ATOM 722 C CA . GLY A 1 94 ? -9.276 5.377 -10.983 1.00 60.28 94 GLY A CA 1
ATOM 723 C C . GLY A 1 94 ? -7.990 5.518 -11.797 1.00 60.28 94 GLY A C 1
ATOM 724 O O . GLY A 1 94 ? -7.702 4.735 -12.702 1.00 60.28 94 GLY A O 1
ATOM 725 N N . SER A 1 95 ? -7.181 6.518 -11.430 1.00 66.19 95 SER A N 1
ATOM 726 C CA . SER A 1 95 ? -5.814 6.652 -11.931 1.00 66.19 95 SER A CA 1
ATOM 727 C C . SER A 1 95 ? -5.055 5.346 -11.742 1.00 66.19 95 SER A C 1
ATOM 729 O O . SER A 1 95 ? -4.943 4.815 -10.639 1.00 66.19 95 SER A O 1
ATOM 731 N N . LYS A 1 96 ? -4.473 4.906 -12.847 1.00 74.69 96 LYS A N 1
ATOM 732 C CA . LYS A 1 96 ? -3.565 3.780 -12.943 1.00 74.69 96 LYS A CA 1
ATOM 733 C C . LYS A 1 96 ? -2.273 4.013 -12.141 1.00 74.69 96 LYS A C 1
ATOM 735 O O . LYS A 1 96 ? -1.796 3.115 -11.465 1.00 74.69 96 LYS A O 1
ATOM 740 N N . ALA A 1 97 ? -1.757 5.242 -12.094 1.00 85.88 97 ALA A N 1
ATOM 741 C CA . ALA A 1 97 ? -0.527 5.576 -11.368 1.00 85.88 97 ALA A CA 1
ATOM 742 C C . ALA A 1 97 ? -0.534 5.152 -9.886 1.00 85.88 97 ALA A C 1
ATOM 744 O O . ALA A 1 97 ? -1.515 5.395 -9.180 1.00 85.88 97 ALA A O 1
ATOM 745 N N . VAL A 1 98 ? 0.601 4.620 -9.414 1.00 88.94 98 VAL A N 1
ATOM 746 C CA . VAL A 1 98 ? 0.814 4.226 -8.016 1.00 88.94 98 VAL A CA 1
ATOM 747 C C . VAL A 1 98 ? 0.809 5.467 -7.120 1.00 88.94 98 VAL A C 1
ATOM 749 O O . VAL A 1 98 ? 1.715 6.306 -7.231 1.00 88.94 98 VAL A O 1
ATOM 752 N N . PRO A 1 99 ? -0.145 5.596 -6.183 1.00 86.94 99 PRO A N 1
ATOM 753 C CA . PRO A 1 99 ? -0.218 6.757 -5.307 1.00 86.94 99 PRO A CA 1
ATOM 754 C C . PRO A 1 99 ? 1.017 6.868 -4.399 1.00 86.94 99 PRO A C 1
ATOM 756 O O . PRO A 1 99 ? 1.508 5.840 -3.926 1.00 86.94 99 PRO A O 1
ATOM 759 N N . PRO A 1 100 ? 1.512 8.085 -4.093 1.00 90.06 100 PRO A N 1
ATOM 760 C CA . PRO A 1 100 ? 2.728 8.273 -3.293 1.00 90.06 100 PRO A CA 1
ATOM 761 C C . PRO A 1 100 ? 2.727 7.555 -1.940 1.00 90.06 100 PRO A C 1
ATOM 763 O O .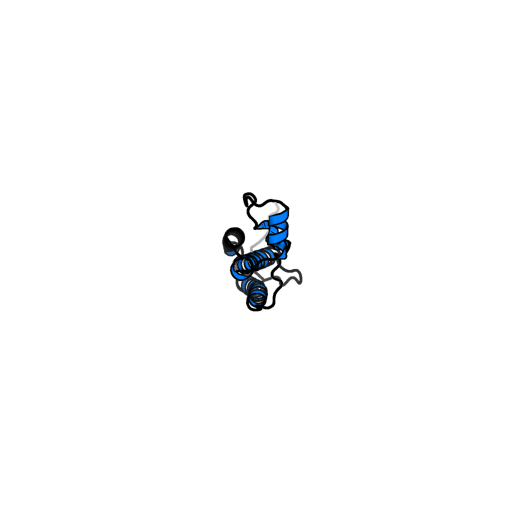 PRO A 1 100 ? 3.738 6.988 -1.535 1.00 90.06 100 PRO A O 1
ATOM 766 N N . HIS A 1 101 ? 1.581 7.511 -1.258 1.00 88.00 101 HIS A N 1
ATOM 767 C CA . HIS A 1 101 ? 1.441 6.812 0.023 1.00 88.00 101 HIS A CA 1
ATOM 768 C C . HIS A 1 101 ? 1.537 5.279 -0.103 1.00 88.00 101 HIS A C 1
ATOM 770 O O . HIS A 1 101 ? 1.749 4.599 0.896 1.00 88.00 101 HIS A O 1
ATOM 776 N N . CYS A 1 102 ? 1.440 4.721 -1.314 1.00 90.94 102 CYS A N 1
ATOM 777 C CA . CYS A 1 102 ? 1.638 3.296 -1.573 1.00 90.94 102 CYS A CA 1
ATOM 778 C C . CYS A 1 102 ? 3.088 2.933 -1.909 1.00 90.94 102 CYS A C 1
ATOM 780 O O . CYS A 1 102 ? 3.431 1.752 -1.917 1.00 90.94 102 CYS A O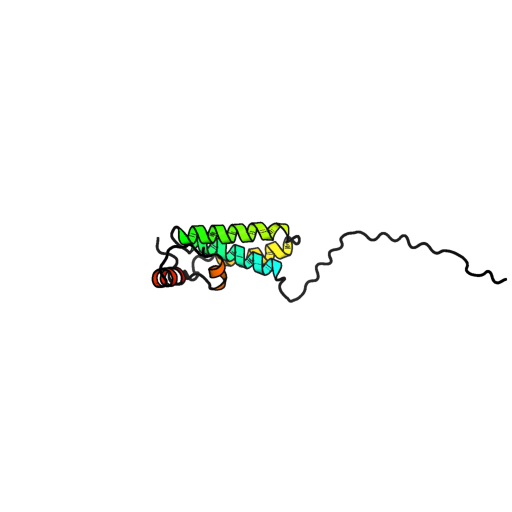 1
ATOM 782 N N . TRP A 1 103 ? 3.970 3.913 -2.144 1.00 93.19 103 TRP A N 1
ATOM 783 C CA . TRP A 1 103 ? 5.364 3.642 -2.520 1.00 93.19 103 TRP A CA 1
ATOM 784 C C . TRP A 1 103 ? 6.143 2.933 -1.411 1.00 93.19 103 TRP A C 1
ATOM 786 O O . TRP A 1 103 ? 7.083 2.196 -1.697 1.00 93.19 103 TRP A O 1
ATOM 796 N N . GLN A 1 104 ? 5.720 3.100 -0.155 1.00 94.75 104 GLN A N 1
ATOM 797 C CA . GLN A 1 104 ? 6.304 2.420 1.004 1.00 94.75 104 GLN A CA 1
ATOM 798 C C . GLN A 1 104 ? 6.209 0.888 0.936 1.00 94.75 104 GLN A C 1
ATOM 800 O O . GLN A 1 104 ? 7.017 0.205 1.560 1.00 94.75 104 GLN A O 1
ATOM 805 N N . TYR A 1 105 ? 5.264 0.350 0.159 1.00 95.50 105 TYR A N 1
ATOM 806 C CA . TYR A 1 105 ? 5.080 -1.091 -0.014 1.00 95.50 105 TYR A CA 1
ATOM 807 C C . TYR A 1 105 ? 5.847 -1.656 -1.216 1.00 95.50 105 TYR A C 1
ATOM 809 O O . TYR A 1 105 ? 5.858 -2.867 -1.418 1.00 95.50 105 TYR A O 1
ATOM 817 N N . ILE A 1 106 ? 6.512 -0.814 -2.016 1.00 94.44 106 ILE A N 1
ATOM 818 C CA . ILE A 1 106 ? 7.344 -1.279 -3.128 1.00 94.44 106 ILE A CA 1
ATOM 819 C C . ILE A 1 106 ? 8.624 -1.906 -2.548 1.00 94.44 106 ILE A C 1
ATOM 821 O O . ILE A 1 106 ? 9.372 -1.221 -1.844 1.00 94.44 106 ILE A O 1
ATOM 825 N N . PRO A 1 107 ? 8.921 -3.189 -2.837 1.00 92.44 107 PRO A N 1
ATOM 826 C CA . PRO A 1 107 ? 10.124 -3.843 -2.334 1.00 92.44 107 PRO A CA 1
ATOM 827 C C . PRO A 1 107 ? 11.393 -3.101 -2.751 1.00 92.44 107 PRO A C 1
ATOM 829 O O . PRO A 1 107 ? 11.565 -2.778 -3.923 1.00 92.44 107 PRO A O 1
ATOM 832 N N . LYS A 1 108 ? 12.321 -2.878 -1.816 1.00 90.56 108 LYS A N 1
ATOM 833 C CA . LYS A 1 108 ? 13.592 -2.175 -2.093 1.00 90.56 108 LYS A CA 1
ATOM 834 C C . LYS A 1 108 ? 14.514 -2.950 -3.043 1.00 90.56 108 LYS A C 1
ATOM 836 O O . LYS A 1 108 ? 15.355 -2.363 -3.710 1.00 90.56 108 LYS A O 1
ATOM 841 N N . ASP A 1 109 ? 14.348 -4.265 -3.112 1.00 92.06 109 ASP A N 1
ATOM 842 C CA . ASP A 1 109 ? 15.066 -5.205 -3.974 1.00 92.06 109 ASP A CA 1
ATOM 843 C C . ASP A 1 109 ? 14.300 -5.476 -5.290 1.00 92.06 109 ASP A C 1
ATOM 845 O O . ASP A 1 109 ? 14.284 -6.592 -5.812 1.00 92.06 109 ASP A O 1
ATOM 849 N N . HIS A 1 110 ? 13.616 -4.463 -5.832 1.00 89.88 110 HIS A N 1
ATOM 850 C CA . HIS A 1 110 ? 12.796 -4.596 -7.042 1.00 89.88 110 HIS A CA 1
ATOM 851 C C . HIS A 1 110 ? 13.600 -4.853 -8.327 1.00 89.88 110 HIS A C 1
ATOM 853 O O . HIS A 1 110 ? 13.020 -5.274 -9.324 1.00 89.88 110 HIS A O 1
ATOM 859 N N . GLY A 1 111 ? 14.908 -4.581 -8.342 1.00 88.19 111 GLY A N 1
ATOM 860 C CA . GLY A 1 111 ? 15.788 -4.820 -9.496 1.00 88.19 111 GLY A CA 1
ATOM 861 C C . GLY A 1 111 ? 15.604 -3.861 -10.682 1.00 88.19 111 GLY A C 1
ATOM 862 O O . GLY A 1 111 ? 16.444 -3.854 -11.573 1.00 88.19 111 GLY A O 1
ATOM 863 N N . LEU A 1 112 ? 14.548 -3.040 -10.684 1.00 89.06 112 LEU A N 1
ATOM 864 C CA . LEU A 1 112 ? 14.331 -1.980 -11.676 1.00 89.06 112 LEU A CA 1
ATOM 865 C C . LEU A 1 112 ? 15.361 -0.844 -11.588 1.00 89.06 112 LEU A C 1
ATOM 867 O O . LEU A 1 112 ? 15.747 -0.417 -10.497 1.00 89.06 112 LEU A O 1
ATOM 871 N N . THR A 1 113 ? 15.715 -0.294 -12.745 1.00 92.75 113 THR A N 1
ATOM 872 C CA . THR A 1 113 ? 16.392 1.000 -12.883 1.00 92.75 113 THR A CA 1
ATOM 873 C C . THR A 1 113 ? 15.476 2.158 -12.471 1.00 92.75 113 THR A C 1
ATOM 875 O O . THR A 1 113 ? 14.255 2.021 -12.369 1.00 92.75 113 THR A O 1
ATOM 878 N N . SER A 1 114 ? 16.052 3.348 -12.277 1.00 90.44 114 SER A N 1
ATOM 879 C CA . SER A 1 114 ? 15.289 4.553 -11.924 1.00 90.44 114 SER A CA 1
ATOM 880 C C . SER A 1 114 ? 14.216 4.920 -12.954 1.00 90.44 114 SER A C 1
ATOM 882 O O . SER A 1 114 ? 13.153 5.409 -12.575 1.00 90.44 114 SER A O 1
ATOM 884 N N . GLU A 1 115 ? 14.472 4.697 -14.246 1.00 91.12 115 GLU A N 1
ATOM 885 C CA . GLU A 1 115 ? 13.509 5.017 -15.307 1.00 91.12 115 GLU A CA 1
ATOM 886 C C . GLU A 1 115 ? 12.381 3.984 -15.385 1.00 91.12 115 GLU A C 1
ATOM 888 O O . GLU A 1 115 ? 11.216 4.363 -15.488 1.00 91.12 115 GLU A O 1
ATOM 893 N N . GLU A 1 116 ? 12.686 2.695 -15.225 1.00 90.19 116 GLU A N 1
ATOM 894 C CA . GLU A 1 116 ? 11.666 1.641 -15.145 1.00 90.19 116 GLU A CA 1
ATOM 895 C C . GLU A 1 116 ? 10.778 1.806 -13.908 1.00 90.19 116 GLU A C 1
ATOM 897 O O . GLU A 1 116 ? 9.562 1.634 -13.987 1.00 90.19 116 GLU A O 1
ATOM 902 N N . LEU A 1 117 ? 11.358 2.204 -12.770 1.00 91.31 117 LEU A N 1
ATOM 903 C CA . LEU A 1 117 ? 10.585 2.513 -11.573 1.00 91.31 117 LEU A CA 1
ATOM 904 C C . LEU A 1 117 ? 9.671 3.720 -11.810 1.00 91.31 117 LEU A C 1
ATOM 906 O O . LEU A 1 117 ? 8.479 3.644 -11.530 1.00 91.31 117 LEU A O 1
ATOM 910 N N . LYS A 1 118 ? 10.182 4.822 -12.375 1.00 91.19 118 LYS A N 1
ATOM 911 C CA . LYS A 1 118 ? 9.342 5.981 -12.737 1.00 91.19 118 LYS A CA 1
ATOM 912 C C . LYS A 1 118 ? 8.216 5.594 -13.689 1.00 91.19 118 LYS A C 1
ATOM 914 O O . LYS A 1 118 ? 7.117 6.134 -13.567 1.00 91.19 118 LYS A O 1
ATOM 919 N N . TYR A 1 119 ? 8.487 4.692 -14.631 1.00 89.06 119 TYR A N 1
ATOM 920 C CA . TYR A 1 119 ? 7.481 4.184 -15.549 1.00 89.06 119 TYR A CA 1
ATOM 921 C C . TYR A 1 119 ? 6.397 3.407 -14.799 1.00 89.06 119 TYR A C 1
ATOM 923 O O . TYR A 1 119 ? 5.225 3.757 -14.923 1.00 89.06 119 TYR A O 1
ATOM 931 N N . PHE A 1 120 ? 6.786 2.441 -13.960 1.00 90.00 120 PHE A N 1
ATOM 932 C CA . PHE A 1 120 ? 5.878 1.666 -13.110 1.00 90.00 120 PHE A CA 1
ATOM 933 C C . PHE A 1 120 ? 4.990 2.566 -12.243 1.00 90.00 120 PHE A C 1
ATOM 935 O O . PHE A 1 120 ? 3.777 2.392 -12.218 1.00 90.00 120 PHE A O 1
ATOM 942 N N . LEU A 1 121 ? 5.575 3.581 -11.597 1.00 91.00 121 LEU A N 1
ATOM 943 C CA . LEU A 1 121 ? 4.848 4.510 -10.728 1.00 91.00 121 LEU A CA 1
ATOM 944 C C . LEU A 1 121 ? 3.782 5.334 -11.467 1.00 91.00 121 LEU A C 1
ATOM 946 O O . LEU A 1 121 ? 2.812 5.759 -10.848 1.00 91.00 121 LEU A O 1
ATOM 950 N N . LYS A 1 122 ? 3.956 5.589 -12.768 1.00 88.19 122 LYS A N 1
ATOM 951 C CA . LYS A 1 122 ? 3.054 6.438 -13.564 1.00 88.19 122 LYS A CA 1
ATOM 952 C C . LYS A 1 122 ? 2.046 5.659 -14.410 1.00 88.19 122 LYS A C 1
ATOM 954 O O . LYS A 1 122 ? 0.980 6.197 -14.687 1.00 88.19 122 LYS A O 1
ATOM 959 N N . HIS A 1 123 ? 2.377 4.437 -14.826 1.00 81.19 123 HIS A N 1
ATOM 960 C CA . HIS A 1 123 ? 1.651 3.717 -15.884 1.00 81.19 123 HIS A CA 1
ATOM 961 C C . HIS A 1 123 ? 1.111 2.347 -15.456 1.00 81.19 123 HIS A C 1
ATOM 963 O O . HIS A 1 123 ? 0.739 1.544 -16.302 1.00 81.19 123 HIS A O 1
ATOM 969 N N . SER A 1 124 ? 1.069 2.042 -14.164 1.00 63.75 124 SER A N 1
ATOM 970 C CA . SER A 1 124 ? 0.446 0.820 -13.653 1.00 63.75 124 SER A CA 1
ATOM 971 C C . SER A 1 124 ? -1.030 0.727 -14.076 1.00 63.75 124 SER A C 1
ATOM 973 O O . SER A 1 124 ? -1.829 1.441 -13.521 1.00 63.75 124 SER A O 1
ATOM 975 N N . SER A 1 125 ? -1.546 -0.084 -14.997 1.00 59.56 125 SER A N 1
ATOM 976 C CA . SER A 1 125 ? -1.058 -1.203 -15.799 1.00 59.56 125 SER A CA 1
ATOM 977 C C . SER A 1 125 ? -1.182 -0.934 -17.308 1.00 59.56 125 SER A C 1
ATOM 979 O O . SER A 1 125 ? -2.046 -0.165 -17.738 1.00 59.56 125 SER A O 1
ATOM 981 N N . GLU A 1 126 ? -0.466 -1.707 -18.121 1.00 50.22 126 GLU A N 1
ATOM 982 C CA . GLU A 1 126 ? -1.085 -2.395 -19.263 1.00 50.22 126 GLU A CA 1
ATOM 983 C C . GLU A 1 126 ? -0.797 -3.889 -19.055 1.00 50.22 126 GLU A C 1
ATOM 985 O O . GLU A 1 126 ? 0.315 -4.236 -18.645 1.00 50.22 126 GLU A O 1
ATOM 990 N N . GLU A 1 127 ? -1.821 -4.740 -19.175 1.00 48.47 127 GLU A N 1
ATOM 991 C CA . GLU A 1 127 ? -1.596 -6.184 -19.357 1.00 48.47 127 GLU A CA 1
ATOM 992 C C . GLU A 1 127 ? -0.731 -6.432 -20.597 1.00 48.47 127 GLU A C 1
ATOM 994 O O . GLU A 1 127 ? -0.923 -5.701 -21.598 1.00 48.47 127 GLU A O 1
#